Protein AF-A0A3A0ADL5-F1 (afdb_monomer_lite)

Sequence (66 aa):
AALAKAILEEGAPARDRYLRFLSRGSSQYSLDLLRDAGVDMETPQPIEDALSIFEGLLDELETLMS

pLDDT: mean 92.09, std 5.72, range [64.38, 97.56]

Structure (mmCIF, N/CA/C/O backbone):
data_AF-A0A3A0ADL5-F1
#
_entry.id   AF-A0A3A0ADL5-F1
#
loop_
_atom_site.group_PDB
_atom_site.id
_atom_site.type_symbol
_atom_site.label_atom_id
_atom_site.label_alt_id
_atom_site.label_comp_id
_atom_site.label_asym_id
_atom_site.label_entity_id
_atom_site.label_seq_id
_atom_site.pdbx_PDB_ins_code
_atom_site.Cartn_x
_atom_site.Cartn_y
_atom_site.Cartn_z
_atom_site.occupancy
_atom_site.B_iso_or_equiv
_atom_site.auth_seq_id
_atom_site.auth_comp_id
_atom_site.auth_asym_id
_atom_site.auth_atom_id
_atom_site.pdbx_PDB_model_num
ATOM 1 N N . ALA A 1 1 ? -1.780 -0.743 3.562 1.00 64.38 1 ALA A N 1
ATOM 2 C CA . ALA A 1 1 ? -1.010 -1.688 2.721 1.00 64.38 1 ALA A CA 1
ATOM 3 C C . ALA A 1 1 ? -1.323 -1.443 1.244 1.00 64.38 1 ALA A C 1
ATOM 5 O O . ALA A 1 1 ? -2.368 -1.877 0.775 1.00 64.38 1 ALA A O 1
ATOM 6 N N . ALA A 1 2 ? -0.443 -0.743 0.522 1.00 82.62 2 ALA A N 1
ATOM 7 C CA . ALA A 1 2 ? -0.722 -0.282 -0.843 1.00 82.62 2 ALA A CA 1
ATOM 8 C C . ALA A 1 2 ? -0.911 -1.430 -1.862 1.00 82.62 2 ALA A C 1
ATOM 10 O O . ALA A 1 2 ? -1.899 -1.444 -2.587 1.00 82.62 2 ALA A O 1
ATOM 11 N N . LEU A 1 3 ? -0.043 -2.453 -1.855 1.00 91.19 3 LEU A N 1
ATOM 12 C CA . LEU A 1 3 ? -0.154 -3.597 -2.781 1.00 91.19 3 LEU A CA 1
ATOM 13 C C . LEU A 1 3 ? -1.421 -4.434 -2.552 1.00 91.19 3 LEU A C 1
ATOM 15 O O . LEU A 1 3 ? -2.093 -4.820 -3.503 1.00 91.19 3 LEU A O 1
ATOM 19 N N . ALA A 1 4 ? -1.757 -4.711 -1.289 1.00 91.62 4 ALA A N 1
ATOM 20 C CA . ALA A 1 4 ? -2.948 -5.486 -0.949 1.00 91.62 4 ALA A CA 1
ATOM 21 C C . ALA A 1 4 ? -4.232 -4.730 -1.321 1.00 91.62 4 ALA A C 1
ATOM 23 O O . ALA A 1 4 ? -5.129 -5.317 -1.919 1.00 91.62 4 ALA A O 1
ATOM 24 N N . LYS A 1 5 ? -4.285 -3.422 -1.032 1.00 89.50 5 LYS A N 1
ATOM 25 C CA . LYS A 1 5 ? -5.395 -2.546 -1.425 1.00 89.50 5 LYS A CA 1
ATOM 26 C C . LYS A 1 5 ? -5.582 -2.536 -2.945 1.00 89.50 5 LYS A C 1
ATOM 28 O O . LYS A 1 5 ? -6.681 -2.806 -3.413 1.00 89.50 5 LYS A O 1
ATOM 33 N N . ALA A 1 6 ? -4.499 -2.367 -3.706 1.00 91.50 6 ALA A N 1
ATOM 34 C CA . ALA A 1 6 ? -4.543 -2.414 -5.167 1.00 91.50 6 ALA A CA 1
ATOM 35 C C . ALA A 1 6 ? -5.087 -3.752 -5.702 1.00 91.50 6 ALA A C 1
ATOM 37 O O . ALA A 1 6 ? -5.856 -3.769 -6.656 1.00 91.50 6 ALA A O 1
ATOM 38 N N . ILE A 1 7 ? -4.739 -4.887 -5.085 1.00 95.19 7 ILE A N 1
ATOM 39 C CA . ILE A 1 7 ? -5.288 -6.199 -5.477 1.00 95.19 7 ILE A CA 1
ATOM 40 C C . ILE A 1 7 ? -6.796 -6.281 -5.213 1.00 95.19 7 ILE A C 1
ATOM 42 O O . ILE A 1 7 ? -7.519 -6.829 -6.045 1.00 95.19 7 ILE A O 1
ATOM 46 N N . LEU A 1 8 ? -7.269 -5.752 -4.083 1.00 93.62 8 LEU A N 1
ATOM 47 C CA . LEU A 1 8 ? -8.692 -5.750 -3.735 1.00 93.62 8 LEU A CA 1
ATOM 48 C C . LEU A 1 8 ? -9.514 -4.828 -4.651 1.00 93.62 8 LEU A C 1
ATOM 50 O O . LEU A 1 8 ? -10.644 -5.172 -4.988 1.00 93.62 8 LEU A O 1
ATOM 54 N N . GLU A 1 9 ? -8.951 -3.692 -5.068 1.00 93.31 9 GLU A N 1
ATOM 55 C CA . GLU A 1 9 ? -9.640 -2.676 -5.878 1.00 93.31 9 GLU A CA 1
ATOM 56 C C . GLU A 1 9 ? -9.534 -2.932 -7.391 1.00 93.31 9 GLU A C 1
ATOM 58 O O . GLU A 1 9 ? -10.527 -2.838 -8.110 1.00 93.31 9 GLU A O 1
ATOM 63 N N . GLU A 1 10 ? -8.343 -3.273 -7.893 1.00 94.56 10 GLU A N 1
ATOM 64 C CA . GLU A 1 10 ? -8.088 -3.441 -9.331 1.00 94.56 10 GLU A CA 1
ATOM 65 C C . GLU A 1 10 ? -8.203 -4.901 -9.794 1.00 94.56 10 GLU A C 1
ATOM 67 O O . GLU A 1 10 ? -8.431 -5.165 -10.975 1.00 94.56 10 GLU A O 1
ATOM 72 N N . GLY A 1 11 ? -8.025 -5.875 -8.897 1.00 95.50 11 GLY A N 1
ATOM 73 C CA . GLY A 1 11 ? -8.090 -7.298 -9.225 1.00 95.50 11 GLY A CA 1
ATOM 74 C C . GLY A 1 11 ? -6.894 -7.799 -10.044 1.00 95.50 11 GLY A C 1
ATOM 75 O O . GLY A 1 11 ? -5.734 -7.685 -9.637 1.00 95.50 11 GLY A O 1
ATOM 76 N N . ALA A 1 12 ? -7.170 -8.424 -11.196 1.00 96.12 12 ALA A N 1
ATOM 77 C CA . ALA A 1 12 ? -6.165 -9.138 -11.993 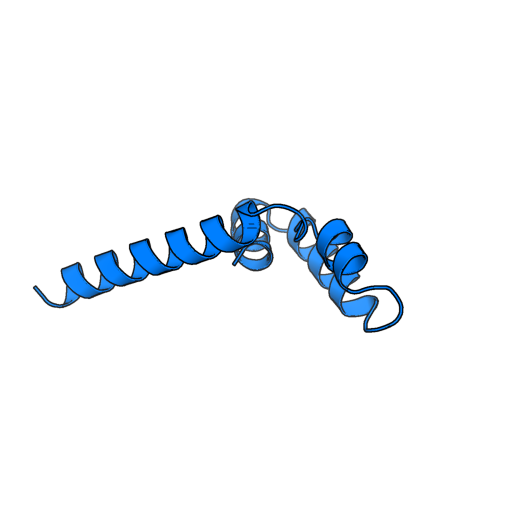1.00 96.12 12 ALA A CA 1
ATOM 78 C C . ALA A 1 12 ? -4.931 -8.294 -12.398 1.00 96.12 12 ALA A C 1
ATOM 80 O O . ALA A 1 12 ? -3.820 -8.807 -12.257 1.00 96.12 12 ALA A O 1
ATOM 81 N N . PRO A 1 13 ? -5.059 -7.018 -12.818 1.00 95.06 13 PRO A N 1
ATOM 82 C CA . PRO A 1 13 ? -3.907 -6.176 -13.146 1.00 95.06 13 PRO A CA 1
ATOM 83 C C . PRO A 1 13 ? -2.936 -5.988 -11.972 1.00 95.06 13 PRO A C 1
ATOM 85 O O . PRO A 1 13 ? -1.727 -6.154 -12.138 1.00 95.06 13 PRO A O 1
ATOM 88 N N . ALA A 1 14 ? -3.448 -5.692 -10.775 1.00 95.00 14 ALA A N 1
ATOM 89 C CA . ALA A 1 14 ? -2.621 -5.514 -9.582 1.00 95.00 14 ALA A CA 1
ATOM 90 C C . ALA A 1 14 ? -2.007 -6.835 -9.102 1.00 95.00 14 ALA A C 1
ATOM 92 O O . ALA A 1 14 ? -0.832 -6.873 -8.730 1.00 95.00 14 ALA A O 1
ATOM 93 N N . ARG A 1 15 ? -2.757 -7.942 -9.193 1.00 95.50 15 ARG A N 1
ATOM 94 C CA . ARG A 1 15 ? -2.228 -9.290 -8.935 1.00 95.50 15 ARG A CA 1
ATOM 95 C C . ARG A 1 15 ? -1.029 -9.593 -9.833 1.00 95.50 15 ARG A C 1
ATOM 97 O O . ARG A 1 15 ? -0.014 -10.086 -9.348 1.00 95.50 15 ARG A O 1
ATOM 104 N N . ASP A 1 16 ? -1.122 -9.296 -11.125 1.00 95.62 16 ASP A N 1
ATOM 105 C CA . ASP A 1 16 ? -0.055 -9.606 -12.079 1.00 95.62 16 ASP A CA 1
ATOM 106 C C . ASP A 1 16 ? 1.199 -8.750 -11.836 1.00 95.62 16 ASP A C 1
ATOM 108 O O . ASP A 1 16 ? 2.322 -9.254 -11.954 1.00 95.62 16 ASP A O 1
ATOM 112 N N . ARG A 1 17 ? 1.036 -7.482 -11.423 1.00 94.50 17 ARG A N 1
ATOM 113 C CA . ARG A 1 17 ? 2.154 -6.644 -10.944 1.00 94.50 17 ARG A CA 1
ATOM 114 C C . ARG A 1 17 ? 2.798 -7.231 -9.687 1.00 94.50 17 ARG A C 1
ATOM 116 O O . ARG A 1 17 ? 4.021 -7.339 -9.631 1.00 94.50 17 ARG A O 1
ATOM 123 N N . TYR A 1 18 ? 1.996 -7.686 -8.725 1.00 93.94 18 TYR A N 1
ATOM 124 C CA . TYR A 1 18 ? 2.492 -8.298 -7.491 1.00 93.94 18 TYR A CA 1
ATOM 125 C C . TYR A 1 18 ? 3.255 -9.608 -7.739 1.00 93.94 18 TYR A C 1
ATOM 127 O O . TYR A 1 18 ? 4.354 -9.797 -7.219 1.00 93.94 18 TYR A O 1
ATOM 135 N N . LEU A 1 19 ? 2.733 -10.495 -8.590 1.00 95.06 19 LEU A N 1
ATOM 136 C CA . LEU A 1 19 ? 3.428 -11.733 -8.959 1.00 95.06 19 LEU A CA 1
ATOM 137 C C . LEU A 1 19 ? 4.744 -11.447 -9.690 1.00 95.06 19 LEU A C 1
ATOM 139 O O . LEU A 1 19 ? 5.753 -12.103 -9.428 1.00 95.06 19 LEU A O 1
ATOM 143 N N . ARG A 1 20 ? 4.762 -10.432 -10.563 1.00 92.75 20 ARG A N 1
ATOM 144 C CA . ARG A 1 20 ? 5.992 -9.974 -11.216 1.00 92.75 20 ARG A CA 1
ATOM 145 C C . ARG A 1 20 ? 7.007 -9.468 -10.194 1.00 92.75 20 ARG A C 1
ATOM 147 O O . ARG A 1 20 ? 8.163 -9.870 -10.277 1.00 92.75 20 ARG A O 1
ATOM 154 N N . PHE A 1 21 ? 6.582 -8.649 -9.234 1.00 92.94 21 PHE A N 1
ATOM 155 C CA . PHE A 1 21 ? 7.424 -8.180 -8.131 1.00 92.94 21 PHE A CA 1
ATOM 156 C C . PHE A 1 21 ? 8.066 -9.351 -7.374 1.00 92.94 21 PHE A C 1
ATOM 158 O O . PHE A 1 21 ? 9.291 -9.413 -7.275 1.00 92.94 21 PHE A O 1
ATOM 165 N N . LEU A 1 22 ? 7.270 -10.339 -6.947 1.00 93.44 22 LEU A N 1
ATOM 166 C CA . LEU A 1 22 ? 7.780 -11.525 -6.250 1.00 93.44 22 LEU A CA 1
ATOM 167 C C . LEU A 1 22 ? 8.763 -12.337 -7.106 1.00 93.44 22 LEU A C 1
ATOM 169 O O . LEU A 1 22 ? 9.778 -12.809 -6.598 1.00 93.44 22 LEU A O 1
ATOM 173 N N . SER A 1 23 ? 8.495 -12.468 -8.410 1.00 92.62 23 SER A N 1
ATOM 174 C CA . SER A 1 23 ? 9.361 -13.223 -9.326 1.00 92.62 23 SER A CA 1
ATOM 175 C C . SER A 1 23 ? 10.746 -12.600 -9.531 1.00 92.62 23 SER A C 1
ATOM 177 O O . SER A 1 23 ? 11.670 -13.309 -9.926 1.00 92.62 23 SER A O 1
ATOM 179 N N . ARG A 1 24 ? 10.913 -11.296 -9.257 1.00 89.62 24 ARG A N 1
ATOM 180 C CA . ARG A 1 24 ? 12.210 -10.611 -9.382 1.00 89.62 24 ARG A CA 1
ATOM 181 C C . ARG A 1 24 ? 13.136 -10.838 -8.183 1.00 89.62 24 ARG A C 1
ATOM 183 O O . ARG A 1 24 ? 14.345 -10.678 -8.319 1.00 89.62 24 ARG A O 1
ATOM 190 N N . GLY A 1 25 ? 12.616 -11.253 -7.026 1.00 84.25 25 GLY A N 1
ATOM 191 C CA . GLY A 1 25 ? 13.438 -11.515 -5.840 1.00 84.25 25 GLY A CA 1
ATOM 192 C C . GLY A 1 25 ? 14.399 -10.358 -5.524 1.00 84.25 25 GLY A C 1
ATOM 193 O O . GLY A 1 25 ? 13.993 -9.202 -5.491 1.00 84.25 25 GLY A O 1
ATOM 194 N N . SER A 1 26 ? 15.686 -10.661 -5.325 1.00 80.94 26 SER A N 1
ATOM 195 C CA . SER A 1 26 ? 16.740 -9.671 -5.049 1.00 80.94 26 SER A CA 1
ATOM 196 C C . SER A 1 26 ? 17.523 -9.231 -6.295 1.00 80.94 26 SER A C 1
ATOM 198 O O . SER A 1 26 ? 18.677 -8.818 -6.179 1.00 80.94 26 SER A O 1
ATOM 200 N N . SER A 1 27 ? 16.958 -9.377 -7.498 1.00 82.50 27 SER A N 1
ATOM 201 C CA . SER A 1 27 ? 17.681 -9.108 -8.750 1.00 82.50 27 SER A CA 1
ATOM 202 C C . SER A 1 27 ? 17.778 -7.620 -9.116 1.00 82.50 27 SER A C 1
ATOM 204 O O . SER A 1 27 ? 18.375 -7.289 -10.137 1.00 82.50 27 SER A O 1
ATOM 206 N N . GLN A 1 28 ? 17.152 -6.730 -8.342 1.00 84.50 28 GLN A N 1
ATOM 207 C CA . GLN A 1 28 ? 17.075 -5.288 -8.590 1.00 84.50 28 GLN A CA 1
ATOM 208 C C . GLN A 1 28 ? 16.983 -4.529 -7.256 1.00 84.50 28 GLN A C 1
ATOM 210 O O . GLN A 1 28 ? 16.650 -5.117 -6.226 1.00 84.50 28 GLN A O 1
ATOM 215 N N . TYR A 1 29 ? 17.288 -3.229 -7.266 1.00 89.69 29 TYR A N 1
ATOM 216 C CA . TYR A 1 29 ? 17.155 -2.369 -6.092 1.00 89.69 29 TYR A CA 1
ATOM 217 C C . TYR A 1 29 ? 15.714 -2.328 -5.571 1.00 89.69 29 TYR A C 1
ATOM 219 O O . TYR A 1 29 ? 14.755 -2.233 -6.336 1.00 89.69 29 TYR A O 1
ATOM 227 N N . SER A 1 30 ? 15.569 -2.359 -4.246 1.00 89.62 30 SER A N 1
ATOM 228 C CA . SER A 1 30 ? 14.272 -2.495 -3.576 1.00 89.62 30 SER A CA 1
ATOM 229 C C . SER A 1 30 ? 13.281 -1.374 -3.900 1.00 89.62 30 SER A C 1
ATOM 231 O O . SER A 1 30 ? 12.091 -1.646 -4.032 1.00 89.62 30 SER A O 1
ATOM 233 N N . LEU A 1 31 ? 13.752 -0.128 -4.040 1.00 91.38 31 LEU A N 1
ATOM 234 C CA . LEU A 1 31 ? 12.888 1.010 -4.380 1.00 91.38 31 LEU A CA 1
ATOM 235 C C . LEU A 1 31 ? 12.321 0.879 -5.797 1.00 91.38 31 LEU A C 1
ATOM 237 O O . LEU A 1 31 ? 11.122 1.065 -5.990 1.00 91.38 31 LEU A O 1
ATOM 241 N N . ASP A 1 32 ? 13.149 0.466 -6.758 1.00 91.44 32 ASP A N 1
ATOM 242 C CA . ASP A 1 32 ? 12.703 0.250 -8.134 1.00 91.44 32 ASP A CA 1
ATOM 243 C C . ASP A 1 32 ? 11.697 -0.905 -8.221 1.00 91.44 32 ASP A C 1
ATOM 245 O O . ASP A 1 32 ? 10.694 -0.804 -8.922 1.00 91.44 32 ASP A O 1
ATOM 249 N N . LEU A 1 33 ? 11.925 -1.989 -7.468 1.00 91.88 33 LEU A N 1
ATOM 250 C CA . LEU A 1 33 ? 11.001 -3.125 -7.406 1.00 91.88 33 LEU A CA 1
ATOM 251 C C . LEU A 1 33 ? 9.617 -2.724 -6.886 1.00 91.88 33 LEU A C 1
ATOM 253 O O . LEU A 1 33 ? 8.603 -3.175 -7.419 1.00 91.88 33 LEU A O 1
ATOM 257 N N . LEU A 1 34 ? 9.571 -1.892 -5.844 1.00 92.06 34 LEU A N 1
ATOM 258 C CA . LEU A 1 34 ? 8.313 -1.400 -5.284 1.00 92.06 34 LEU A CA 1
ATOM 259 C C . LEU A 1 34 ? 7.623 -0.432 -6.246 1.00 92.06 34 LEU A C 1
ATOM 261 O O . LEU A 1 34 ? 6.415 -0.559 -6.461 1.00 92.06 34 LEU A O 1
ATOM 265 N N . ARG A 1 35 ? 8.382 0.454 -6.901 1.00 92.00 35 ARG A N 1
ATOM 266 C CA . ARG A 1 35 ? 7.849 1.371 -7.914 1.00 92.00 35 ARG A CA 1
ATOM 267 C C . ARG A 1 35 ? 7.232 0.615 -9.091 1.00 92.00 35 ARG A C 1
ATOM 269 O O . ARG A 1 35 ? 6.096 0.903 -9.459 1.00 92.00 35 ARG A O 1
ATOM 276 N N . ASP A 1 36 ? 7.915 -0.408 -9.607 1.00 89.88 36 ASP A N 1
ATOM 277 C CA . ASP A 1 36 ? 7.405 -1.301 -10.662 1.00 89.88 36 ASP A CA 1
ATOM 278 C C . ASP A 1 36 ? 6.123 -2.045 -10.234 1.00 89.88 36 ASP A C 1
ATOM 280 O O . ASP A 1 36 ? 5.266 -2.364 -11.064 1.00 89.88 36 ASP A O 1
ATOM 284 N N . ALA A 1 37 ? 5.975 -2.324 -8.936 1.00 91.38 37 ALA A N 1
ATOM 285 C CA . ALA A 1 37 ? 4.779 -2.938 -8.363 1.00 91.38 37 ALA A CA 1
ATOM 286 C C . ALA A 1 37 ? 3.617 -1.942 -8.160 1.00 91.38 37 ALA A C 1
ATOM 288 O O . ALA A 1 37 ? 2.500 -2.365 -7.851 1.00 91.38 37 ALA A O 1
ATOM 289 N N . GLY A 1 38 ? 3.857 -0.642 -8.374 1.00 89.56 38 GLY A N 1
ATOM 290 C CA . GLY A 1 38 ? 2.884 0.440 -8.210 1.00 89.56 38 GLY A CA 1
ATOM 291 C C . GLY A 1 38 ? 2.969 1.177 -6.870 1.00 89.56 38 GLY A C 1
ATOM 292 O O . GLY A 1 38 ? 2.025 1.874 -6.515 1.00 89.56 38 GLY A O 1
ATOM 293 N N . VAL A 1 39 ? 4.061 1.022 -6.113 1.00 93.44 39 VAL A N 1
ATOM 294 C CA . VAL A 1 39 ? 4.265 1.671 -4.807 1.00 93.44 39 VAL A CA 1
ATOM 295 C C . VAL A 1 39 ? 5.539 2.506 -4.824 1.00 93.44 39 VAL A C 1
ATOM 297 O O . VAL A 1 39 ? 6.643 1.969 -4.763 1.00 93.44 39 VAL A O 1
ATOM 300 N N . ASP A 1 40 ? 5.397 3.828 -4.863 1.00 94.25 40 ASP A N 1
ATOM 301 C CA . ASP A 1 40 ? 6.548 4.731 -4.844 1.00 94.25 40 ASP A CA 1
ATOM 302 C C . ASP A 1 40 ? 6.922 5.165 -3.423 1.00 94.25 40 ASP A C 1
ATOM 304 O O . ASP A 1 40 ? 6.339 6.088 -2.851 1.00 94.25 40 ASP A O 1
ATOM 308 N N . MET A 1 41 ? 7.928 4.493 -2.865 1.00 92.44 41 MET A N 1
ATOM 309 C CA . MET A 1 41 ? 8.434 4.736 -1.509 1.00 92.44 41 MET A CA 1
ATOM 310 C C . MET A 1 41 ? 9.292 6.005 -1.377 1.00 92.44 41 MET A C 1
ATOM 312 O O . MET A 1 41 ? 9.745 6.307 -0.275 1.00 92.44 41 MET A O 1
ATOM 316 N N . GLU A 1 42 ? 9.534 6.746 -2.464 1.00 93.94 42 GLU A N 1
ATOM 317 C CA . GLU A 1 42 ? 10.146 8.085 -2.392 1.00 93.94 42 GLU A CA 1
ATOM 318 C C . GLU A 1 42 ? 9.132 9.176 -2.013 1.00 93.94 42 GLU A C 1
ATOM 320 O O . GLU A 1 42 ? 9.515 10.298 -1.680 1.00 93.94 42 GLU A O 1
ATOM 325 N N . THR A 1 43 ? 7.840 8.845 -2.023 1.00 94.00 43 THR A N 1
ATOM 326 C CA . THR A 1 43 ? 6.757 9.734 -1.596 1.00 94.00 43 THR A CA 1
ATOM 327 C C . THR A 1 43 ? 6.245 9.333 -0.207 1.00 94.00 43 THR A C 1
ATOM 329 O O . THR A 1 43 ? 6.379 8.172 0.184 1.00 94.00 43 THR A O 1
ATOM 332 N N . PRO A 1 44 ? 5.633 10.254 0.561 1.00 95.44 44 PRO A N 1
ATOM 333 C CA . PRO A 1 44 ? 5.034 9.909 1.852 1.00 95.44 44 PRO A CA 1
ATOM 334 C C . PRO A 1 44 ? 3.748 9.070 1.719 1.00 95.44 44 PRO A C 1
ATOM 336 O O . PRO A 1 44 ? 3.382 8.360 2.657 1.00 95.44 44 PRO A O 1
ATOM 339 N N . GLN A 1 45 ? 3.101 9.094 0.547 1.00 93.38 45 GLN A N 1
ATOM 340 C CA . GLN A 1 45 ? 1.779 8.506 0.308 1.00 93.38 45 GLN A CA 1
ATOM 341 C C . GLN A 1 45 ? 1.641 7.040 0.765 1.00 93.38 45 GLN A C 1
ATOM 343 O O . GLN A 1 45 ? 0.666 6.735 1.450 1.00 93.38 45 GLN A O 1
ATOM 348 N N . PRO A 1 46 ? 2.583 6.109 0.483 1.00 92.50 46 PRO A N 1
ATOM 349 C CA . PRO A 1 46 ? 2.418 4.711 0.887 1.00 92.50 46 PRO A CA 1
ATOM 350 C C . PRO A 1 46 ? 2.366 4.509 2.405 1.00 92.50 46 PRO A C 1
ATOM 352 O O . PRO A 1 46 ? 1.762 3.542 2.879 1.00 92.50 46 PRO A O 1
ATOM 355 N N . ILE A 1 47 ? 3.023 5.395 3.159 1.00 93.88 47 ILE A N 1
ATOM 356 C CA . ILE A 1 47 ? 3.027 5.373 4.623 1.00 93.88 47 ILE A CA 1
ATOM 357 C C . ILE A 1 47 ? 1.734 5.987 5.154 1.00 93.88 47 ILE A C 1
ATOM 359 O O . ILE A 1 47 ? 1.092 5.384 6.012 1.00 93.88 47 ILE A O 1
ATOM 363 N N . GLU A 1 48 ? 1.317 7.130 4.611 1.00 94.94 48 GLU A N 1
ATOM 364 C CA . GLU A 1 48 ? 0.051 7.786 4.965 1.00 94.94 48 GLU A C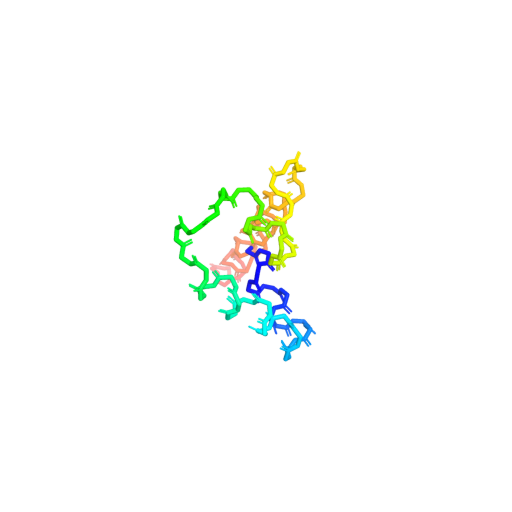A 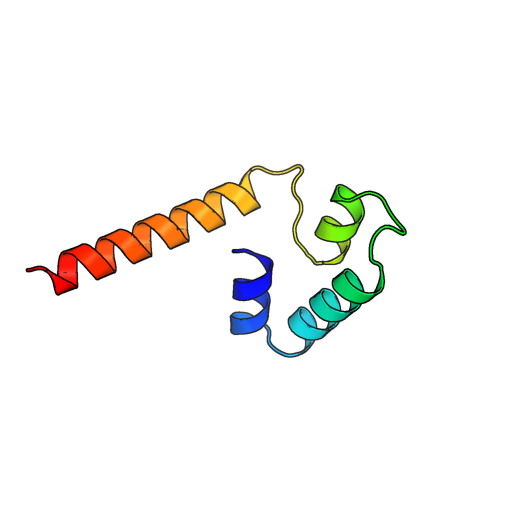1
ATOM 365 C C . GLU A 1 48 ? -1.151 6.861 4.716 1.00 94.94 48 GLU A C 1
ATOM 367 O O . GLU A 1 48 ? -1.977 6.665 5.606 1.00 94.94 48 GLU A O 1
ATOM 372 N N . ASP A 1 49 ? -1.190 6.177 3.569 1.00 91.94 49 ASP A N 1
ATOM 373 C CA . ASP A 1 49 ? -2.228 5.192 3.243 1.00 91.94 49 ASP A CA 1
ATOM 374 C C . ASP A 1 49 ? -2.263 4.024 4.238 1.00 91.94 49 ASP A C 1
ATOM 376 O O . ASP A 1 49 ? -3.323 3.472 4.545 1.00 91.94 49 ASP A O 1
ATOM 380 N N . ALA A 1 50 ? -1.097 3.583 4.720 1.00 92.19 50 ALA A N 1
ATOM 381 C CA . ALA A 1 50 ? -1.020 2.513 5.706 1.00 92.19 50 ALA A CA 1
ATOM 382 C C . ALA A 1 50 ? -1.543 2.967 7.074 1.00 92.19 50 ALA A C 1
ATOM 384 O O . ALA A 1 50 ? -2.261 2.203 7.718 1.00 92.19 50 ALA A O 1
ATOM 385 N N . LEU A 1 51 ? -1.213 4.195 7.485 1.00 95.62 51 LEU A N 1
ATOM 386 C CA . LEU A 1 51 ? -1.692 4.787 8.732 1.00 95.62 51 LEU A CA 1
ATOM 387 C C . LEU A 1 51 ? -3.201 5.046 8.699 1.00 95.62 51 LEU A C 1
ATOM 389 O O . LEU A 1 51 ? -3.872 4.735 9.674 1.00 95.62 51 LEU A O 1
ATOM 393 N N . SER A 1 52 ? -3.748 5.504 7.572 1.00 94.81 52 SER A N 1
ATOM 394 C CA . SER A 1 52 ? -5.196 5.704 7.416 1.00 94.81 52 SER A CA 1
ATOM 395 C C . SER A 1 52 ? -5.988 4.395 7.551 1.00 94.81 52 SER A C 1
ATOM 397 O O . SER A 1 52 ? -7.038 4.366 8.185 1.00 94.81 52 SER A O 1
ATOM 399 N N . ILE A 1 53 ? -5.469 3.279 7.020 1.00 92.94 53 ILE A N 1
ATOM 400 C CA . ILE A 1 53 ? -6.087 1.958 7.238 1.00 92.94 53 ILE A CA 1
ATOM 401 C C . ILE A 1 53 ? -6.014 1.563 8.715 1.00 92.94 53 ILE A C 1
ATOM 403 O O . ILE A 1 53 ? -6.968 1.009 9.249 1.00 92.94 53 ILE A O 1
ATOM 407 N N . PHE A 1 54 ? -4.881 1.817 9.369 1.00 95.25 54 PHE A N 1
ATOM 408 C CA . PHE A 1 54 ? -4.718 1.508 10.785 1.00 95.25 54 PHE A CA 1
ATOM 409 C C . PHE A 1 54 ? -5.696 2.303 11.661 1.00 95.25 54 PHE A C 1
ATOM 411 O O . PHE A 1 54 ? -6.305 1.716 12.546 1.00 95.25 54 PHE A O 1
ATOM 418 N N . GLU A 1 55 ? -5.887 3.591 11.376 1.00 96.88 55 GLU A N 1
ATOM 419 C CA . GLU A 1 55 ? -6.889 4.442 12.029 1.00 96.88 55 GLU A CA 1
ATOM 420 C C . GLU A 1 55 ? -8.302 3.866 11.870 1.00 96.88 55 GLU A C 1
ATOM 422 O O . GLU A 1 55 ? -8.962 3.607 12.870 1.00 96.88 55 GLU A O 1
ATOM 427 N N . GLY A 1 56 ? -8.719 3.521 10.647 1.00 95.88 56 GLY A N 1
ATOM 428 C CA . GLY A 1 56 ? -10.037 2.912 10.429 1.00 95.88 56 GLY A CA 1
ATOM 429 C C . GLY A 1 56 ? -10.233 1.582 11.172 1.00 95.88 56 GLY A C 1
ATOM 430 O O . GLY A 1 56 ? -11.312 1.312 11.690 1.00 95.88 56 GLY A O 1
ATOM 431 N N . LEU A 1 57 ? -9.181 0.763 11.292 1.00 95.75 57 LEU A N 1
ATOM 432 C CA . LEU A 1 57 ? -9.235 -0.474 12.082 1.00 95.75 57 LEU A CA 1
ATOM 433 C C . LEU A 1 57 ? -9.373 -0.209 13.590 1.00 95.75 57 LEU A C 1
ATOM 435 O O . LEU A 1 57 ? -9.976 -1.023 14.290 1.00 95.75 57 LEU A O 1
ATOM 439 N N . LEU A 1 58 ? -8.813 0.894 14.100 1.00 97.44 58 LEU A N 1
ATOM 440 C CA . LEU A 1 58 ? -9.020 1.312 15.488 1.00 97.44 58 LEU A CA 1
ATOM 441 C C . LEU A 1 58 ? -10.464 1.768 15.709 1.00 97.44 58 LEU A C 1
ATOM 443 O O . LEU A 1 58 ? -11.082 1.314 16.668 1.00 97.44 58 LEU A O 1
ATOM 447 N N . ASP A 1 59 ? -11.027 2.561 14.796 1.00 97.44 59 ASP A N 1
ATOM 448 C CA . ASP A 1 59 ? -12.425 3.009 14.873 1.00 97.44 59 ASP A CA 1
ATOM 449 C C . ASP A 1 59 ? -13.410 1.823 14.854 1.00 97.44 59 ASP A C 1
ATOM 451 O O . ASP A 1 59 ? -14.377 1.771 15.626 1.00 97.44 59 ASP A O 1
ATOM 455 N N . GLU A 1 60 ? -13.157 0.829 13.992 1.00 96.94 60 GLU A N 1
ATOM 456 C CA . GLU A 1 60 ? -13.934 -0.415 13.948 1.00 96.94 60 GLU A CA 1
ATOM 457 C C . GLU A 1 60 ? -13.845 -1.180 15.275 1.00 96.94 60 GLU A C 1
ATOM 459 O O . GLU A 1 60 ? -14.859 -1.668 15.784 1.00 96.94 60 GLU A O 1
ATOM 464 N N . LEU A 1 61 ? -12.647 -1.267 15.861 1.00 97.56 61 LEU A N 1
ATOM 465 C CA . LEU A 1 61 ? -12.440 -1.918 17.153 1.00 97.56 61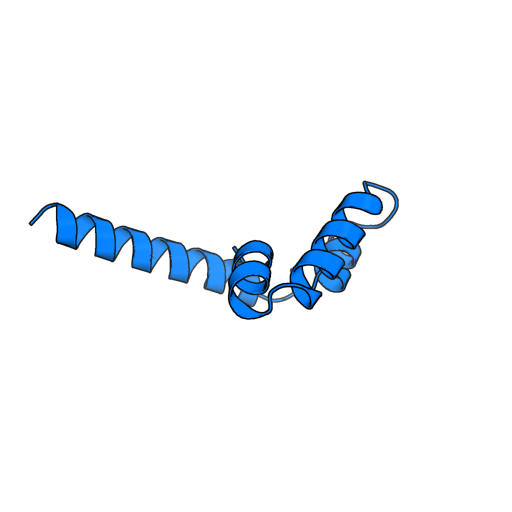 LEU A CA 1
ATOM 466 C C . LEU A 1 61 ? -13.182 -1.188 18.280 1.00 97.56 61 LEU A C 1
ATOM 468 O O . LEU A 1 61 ? -13.854 -1.843 19.077 1.00 97.56 61 LEU A O 1
ATOM 472 N N . GLU A 1 62 ? -13.088 0.142 18.341 1.00 96.94 62 GLU A N 1
ATOM 473 C CA . GLU A 1 62 ? -13.790 0.962 19.335 1.00 96.94 62 GLU A CA 1
ATOM 474 C C . GLU A 1 62 ? -15.307 0.759 19.248 1.00 96.94 62 GLU A C 1
ATOM 476 O O . GLU A 1 62 ? -15.957 0.534 20.271 1.00 96.94 62 GLU A O 1
ATOM 481 N N . THR A 1 63 ? -15.852 0.727 18.028 1.00 97.44 63 THR A N 1
ATOM 482 C CA . THR A 1 63 ? -17.281 0.480 17.771 1.00 97.44 63 THR A CA 1
ATOM 483 C C . THR A 1 63 ? -17.738 -0.903 18.249 1.00 97.44 63 THR A C 1
ATOM 485 O O . THR A 1 63 ? -18.860 -1.056 18.724 1.00 97.44 63 THR A O 1
ATOM 488 N N . LEU A 1 64 ? -16.892 -1.933 18.134 1.00 96.56 64 LEU A N 1
ATOM 489 C CA . LEU A 1 64 ? -17.219 -3.291 18.592 1.00 96.56 64 LEU A CA 1
ATOM 490 C C . LEU A 1 64 ? -17.149 -3.456 20.117 1.00 96.56 64 LEU A C 1
ATOM 492 O O . LEU A 1 64 ? -17.699 -4.422 20.649 1.00 96.56 64 LEU A O 1
ATOM 496 N N . MET A 1 65 ? -16.441 -2.564 20.81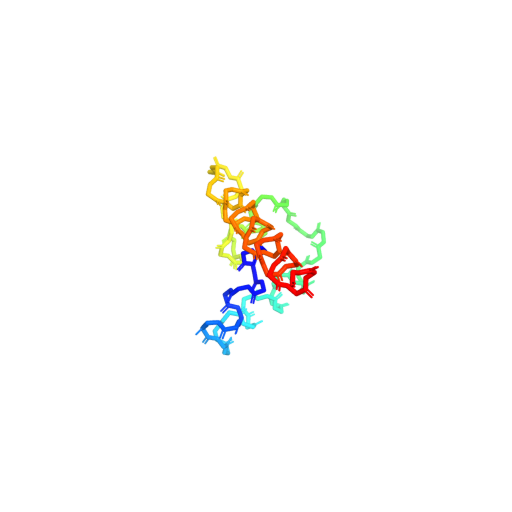3 1.00 92.56 65 MET A N 1
ATOM 497 C CA . MET A 1 65 ? -16.251 -2.617 22.266 1.00 92.56 65 MET A CA 1
ATOM 498 C C . MET A 1 65 ? -17.270 -1.779 23.056 1.00 92.56 65 MET A C 1
ATOM 500 O O . MET A 1 65 ? -17.289 -1.877 24.287 1.00 92.56 65 MET A O 1
ATOM 504 N N . SER A 1 66 ? -18.101 -0.982 22.378 1.00 69.44 66 SER A N 1
ATOM 505 C CA . SER A 1 66 ? -19.196 -0.185 22.956 1.00 69.44 66 SER A CA 1
ATOM 506 C C . SER A 1 66 ? -20.543 -0.895 22.886 1.00 69.44 66 SER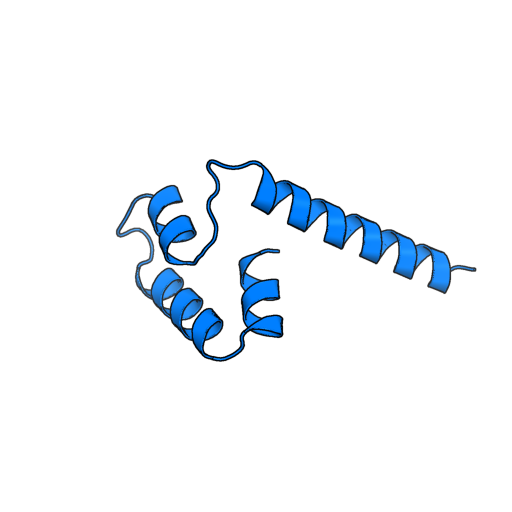 A C 1
ATOM 508 O O . SER A 1 66 ? -21.287 -0.842 23.891 1.00 69.44 66 SER A O 1
#

Secondary structure (DSSP, 8-state):
-HHHHHHHHH-HHHHHHHHHHHHHTTSS-HHHHHHHTT--TTSSHHHHHHHHHHHHHHHHHHHHH-

Foldseek 3Di:
DVLVVCCVPVNPVLVVLVVVLVVCPPVDDPQVSCVSSVHHPVDCVVVVVVVVVVVVVVVVVVVVVD

Radius of gyration: 14.62 Å; chains: 1; bounding box: 37×23×36 Å